Protein AF-A0A2T0SPQ1-F1 (afdb_monomer)

Radius of gyration: 14.1 Å; Cα contacts (8 Å, 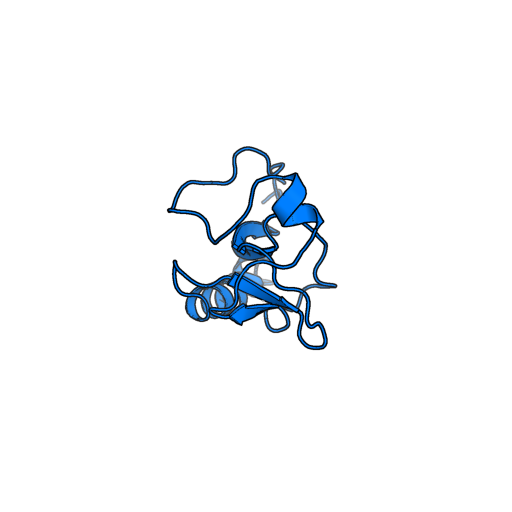|Δi|>4): 163; chains: 1; bounding box: 37×28×42 Å

Organism: NCBI:txid84725

Foldseek 3Di:
DDDDDPCVVCVVQQVVQVVQDDQFWWKDFAVDPATAAWDWADDPNGTHIDHPLPDDNDDPHSPRIHTDNDWGPDPSCVVVVNGHYDPDDHDPPHDDDPPDD

Mean predicted aligned error: 6.49 Å

Solvent-accessible surface area (backbone atoms only — not comparable to full-atom values): 6226 Å² total; per-residue (Å²): 135,84,80,76,52,72,48,66,71,43,48,59,61,31,50,57,40,40,72,66,48,57,76,75,27,16,29,27,44,74,98,52,90,53,22,25,11,26,32,70,38,86,48,84,88,43,59,32,71,39,47,59,62,69,60,84,91,81,76,92,64,62,80,45,61,39,65,35,84,64,72,51,62,32,66,62,19,53,76,70,71,32,70,46,33,55,76,91,71,85,67,91,80,72,82,83,76,85,76,81,130

Secondary structure (DSSP, 8-state):
-PPPPHHHHHHHHHHHHHHH--TT-EEEETT---EE-EEEEEETTEEEEEETT----SSS-TTSEEEE-SPP--HHHHHTT--SPPPS---TTPPP-----

Structure (mmCIF, N/CA/C/O backbone):
data_AF-A0A2T0SPQ1-F1
#
_entry.id   AF-A0A2T0SPQ1-F1
#
loop_
_atom_site.group_PDB
_atom_site.id
_atom_site.type_symbol
_atom_site.label_atom_id
_atom_site.label_alt_id
_atom_site.label_comp_id
_atom_site.label_asym_id
_atom_site.label_entity_id
_atom_site.label_seq_id
_atom_site.pdbx_PDB_ins_code
_atom_site.Cartn_x
_atom_site.Cartn_y
_atom_site.Cartn_z
_atom_site.occupancy
_atom_site.B_iso_or_equiv
_atom_site.auth_seq_id
_atom_site.auth_comp_id
_atom_site.auth_asym_id
_atom_site.auth_atom_id
_atom_site.pdbx_PDB_model_num
ATOM 1 N N . MET A 1 1 ? 27.905 -10.850 -23.328 1.00 48.19 1 MET A N 1
ATOM 2 C CA . MET A 1 1 ? 26.573 -10.664 -22.715 1.00 48.19 1 MET A CA 1
ATOM 3 C C . MET A 1 1 ? 26.774 -9.779 -21.503 1.00 48.19 1 MET A C 1
ATOM 5 O O . MET A 1 1 ? 27.581 -10.141 -20.659 1.00 48.19 1 MET A O 1
ATOM 9 N N . THR A 1 2 ? 26.149 -8.606 -21.462 1.00 67.56 2 THR A N 1
ATOM 10 C CA . THR A 1 2 ? 26.266 -7.686 -20.321 1.00 67.56 2 THR A CA 1
ATOM 11 C C . THR A 1 2 ? 25.270 -8.122 -19.255 1.00 67.56 2 THR A C 1
ATOM 13 O O . THR A 1 2 ? 24.079 -8.227 -19.547 1.00 67.56 2 THR A O 1
ATOM 16 N N . THR A 1 3 ? 25.743 -8.421 -18.047 1.00 69.75 3 THR A N 1
ATOM 17 C CA . THR A 1 3 ? 24.863 -8.692 -16.905 1.00 69.75 3 THR A CA 1
ATOM 18 C C . THR A 1 3 ? 24.089 -7.411 -16.581 1.00 69.75 3 THR A C 1
ATOM 20 O O . THR A 1 3 ? 24.728 -6.365 -16.443 1.00 69.75 3 THR A O 1
ATOM 23 N N . PRO A 1 4 ? 22.747 -7.445 -16.489 1.00 76.50 4 PRO A N 1
ATOM 24 C CA . PRO A 1 4 ? 21.979 -6.268 -16.099 1.00 76.50 4 PRO A CA 1
ATOM 25 C C . PRO A 1 4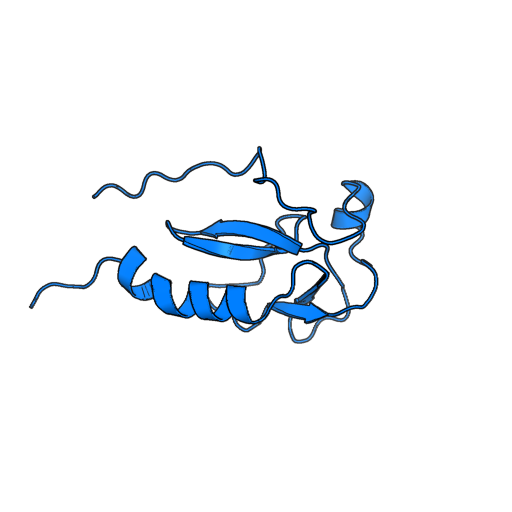 ? 22.405 -5.810 -14.705 1.00 76.50 4 PRO A C 1
ATOM 27 O O . PRO A 1 4 ? 22.707 -6.639 -13.840 1.00 76.50 4 PRO A O 1
ATOM 30 N N . SER A 1 5 ? 22.427 -4.495 -14.479 1.00 85.88 5 SER A N 1
ATOM 31 C CA . SER A 1 5 ? 22.704 -3.980 -13.141 1.00 85.88 5 SER A CA 1
ATOM 32 C C . SER A 1 5 ? 21.608 -4.442 -12.174 1.00 85.88 5 SER A C 1
ATOM 34 O O . SER A 1 5 ? 20.461 -4.680 -12.567 1.00 85.88 5 SER A O 1
ATOM 36 N N . LEU A 1 6 ? 21.938 -4.553 -10.885 1.00 83.19 6 LEU A N 1
ATOM 37 C CA . LEU A 1 6 ? 20.955 -4.909 -9.857 1.00 83.19 6 LEU A CA 1
ATOM 38 C C . LEU A 1 6 ? 19.748 -3.957 -9.878 1.00 83.19 6 LEU A C 1
ATOM 40 O O . LEU A 1 6 ? 18.605 -4.391 -9.760 1.00 83.19 6 LEU A O 1
ATOM 44 N N . ARG A 1 7 ? 19.999 -2.662 -10.091 1.00 83.94 7 ARG A N 1
ATOM 45 C CA . ARG A 1 7 ? 18.953 -1.644 -10.199 1.00 83.94 7 ARG A CA 1
ATOM 46 C C . ARG A 1 7 ? 17.996 -1.936 -11.356 1.00 83.94 7 ARG A C 1
ATOM 48 O O . ARG A 1 7 ? 16.784 -1.843 -11.167 1.00 83.94 7 ARG A O 1
ATOM 55 N N . ASP A 1 8 ? 18.519 -2.325 -12.518 1.00 86.44 8 ASP A N 1
ATOM 56 C CA . ASP A 1 8 ? 17.700 -2.647 -13.694 1.00 86.44 8 ASP A CA 1
ATOM 57 C C . ASP A 1 8 ? 16.827 -3.880 -13.446 1.00 86.44 8 ASP A C 1
ATOM 59 O O . ASP A 1 8 ? 15.643 -3.885 -13.788 1.00 86.44 8 ASP A O 1
ATOM 63 N N . ALA A 1 9 ? 17.377 -4.898 -12.776 1.00 87.44 9 ALA A N 1
ATOM 64 C CA . ALA A 1 9 ? 16.634 -6.102 -12.410 1.00 87.44 9 ALA A CA 1
ATOM 65 C C . ALA A 1 9 ? 15.476 -5.814 -11.431 1.00 87.44 9 ALA A C 1
ATOM 67 O O . ALA A 1 9 ? 14.446 -6.490 -11.465 1.00 87.44 9 ALA A O 1
ATOM 68 N N . LEU A 1 10 ? 15.616 -4.793 -10.578 1.00 87.38 10 LEU A N 1
ATOM 69 C CA . LEU A 1 10 ? 14.627 -4.421 -9.561 1.00 87.38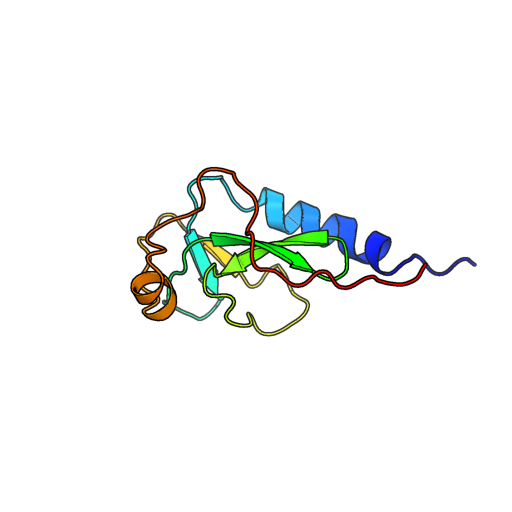 10 LEU A CA 1
ATOM 70 C C . LEU A 1 10 ? 13.619 -3.360 -10.019 1.00 87.38 10 LEU A C 1
ATOM 72 O O . LEU A 1 10 ? 12.569 -3.204 -9.389 1.00 87.38 10 LEU A O 1
ATOM 76 N N . ALA A 1 11 ? 13.900 -2.648 -11.112 1.00 89.50 11 ALA A N 1
ATOM 77 C CA . ALA A 1 11 ? 13.103 -1.508 -11.558 1.00 89.50 11 ALA A CA 1
ATOM 78 C C . ALA A 1 11 ? 11.624 -1.863 -11.783 1.00 89.50 11 ALA A C 1
ATOM 80 O O . ALA A 1 11 ? 10.738 -1.181 -11.259 1.00 89.50 11 ALA A O 1
ATOM 81 N N . LYS A 1 12 ? 11.349 -2.950 -12.518 1.00 91.44 12 LYS A N 1
ATOM 82 C CA . LYS A 1 12 ? 9.974 -3.386 -12.804 1.00 91.44 12 LYS A CA 1
ATOM 83 C C . LYS A 1 12 ? 9.242 -3.907 -11.556 1.00 91.44 12 LYS A C 1
ATOM 85 O O . LYS A 1 12 ? 8.158 -3.393 -11.287 1.00 91.44 12 LYS A O 1
ATOM 90 N N . PRO A 1 13 ? 9.791 -4.844 -10.760 1.00 89.75 13 PRO A N 1
ATOM 91 C CA . PRO A 1 13 ? 9.148 -5.277 -9.517 1.00 89.75 13 PRO A CA 1
ATOM 92 C C . PRO A 1 13 ? 8.828 -4.123 -8.561 1.00 89.75 13 PRO A C 1
ATOM 94 O O . PRO A 1 13 ? 7.753 -4.106 -7.961 1.00 89.75 13 PRO A O 1
ATOM 97 N N . ALA A 1 14 ? 9.724 -3.138 -8.448 1.00 90.19 14 ALA A N 1
ATOM 98 C CA . ALA A 1 14 ? 9.506 -1.969 -7.607 1.00 90.19 14 ALA A CA 1
ATOM 99 C C . ALA A 1 14 ? 8.399 -1.052 -8.154 1.00 90.19 14 ALA A C 1
ATOM 101 O O . ALA A 1 14 ? 7.565 -0.568 -7.390 1.00 90.19 14 ALA A O 1
ATOM 102 N N . ALA A 1 15 ? 8.342 -0.843 -9.474 1.00 92.19 15 ALA A N 1
ATOM 103 C CA . ALA A 1 15 ? 7.250 -0.107 -10.110 1.00 92.19 15 ALA A CA 1
ATOM 104 C C . ALA A 1 15 ? 5.898 -0.814 -9.928 1.00 92.19 15 ALA A C 1
ATOM 106 O O . ALA A 1 15 ? 4.922 -0.173 -9.539 1.00 92.19 15 ALA A O 1
ATOM 107 N N . ASP A 1 16 ? 5.856 -2.135 -10.124 1.00 92.88 16 ASP A N 1
ATOM 108 C CA . ASP A 1 16 ? 4.650 -2.941 -9.927 1.00 92.88 16 ASP A CA 1
ATOM 109 C C . ASP A 1 16 ? 4.199 -2.908 -8.452 1.00 92.88 16 ASP A C 1
ATOM 111 O O . ASP A 1 16 ? 3.004 -2.874 -8.172 1.00 92.88 16 ASP A O 1
ATOM 115 N N . ALA A 1 17 ? 5.133 -2.869 -7.494 1.00 91.69 17 ALA A N 1
ATOM 116 C CA . ALA A 1 17 ? 4.818 -2.699 -6.076 1.00 91.69 17 ALA A CA 1
ATOM 117 C C . ALA A 1 17 ? 4.200 -1.326 -5.778 1.00 91.69 17 ALA A C 1
ATOM 119 O O . ALA A 1 17 ? 3.169 -1.261 -5.112 1.00 91.69 17 ALA A O 1
ATOM 120 N N . ARG A 1 18 ? 4.774 -0.238 -6.310 1.00 92.50 18 ARG A N 1
ATOM 121 C CA . ARG A 1 18 ? 4.215 1.120 -6.165 1.00 92.50 18 ARG A CA 1
ATOM 122 C C . ARG A 1 18 ? 2.813 1.222 -6.754 1.00 92.50 18 ARG A C 1
ATOM 124 O O . ARG A 1 18 ? 1.928 1.756 -6.104 1.00 92.50 18 ARG A O 1
ATOM 131 N N . ALA A 1 19 ? 2.603 0.674 -7.950 1.00 94.06 19 ALA A N 1
ATOM 132 C CA . ALA A 1 19 ? 1.323 0.751 -8.652 1.00 94.06 19 ALA A CA 1
ATOM 133 C C . ALA A 1 19 ? 0.170 0.042 -7.914 1.00 94.06 19 ALA A C 1
ATOM 135 O O . ALA A 1 19 ? -0.992 0.356 -8.156 1.00 94.06 19 ALA A O 1
ATOM 136 N N . ARG A 1 20 ? 0.471 -0.903 -7.011 1.00 93.56 20 ARG A N 1
ATOM 137 C CA . ARG A 1 20 ? -0.539 -1.583 -6.179 1.00 93.56 20 ARG A CA 1
ATOM 138 C C . ARG A 1 20 ? -1.072 -0.709 -5.046 1.00 93.56 20 ARG A C 1
ATOM 140 O O . ARG A 1 20 ? -2.160 -0.988 -4.556 1.00 93.56 20 ARG A O 1
ATOM 147 N N . PHE A 1 21 ? -0.318 0.298 -4.611 1.00 93.12 21 PHE A N 1
ATOM 148 C CA . PHE A 1 21 ? -0.694 1.168 -3.501 1.00 93.12 21 PHE A CA 1
ATOM 149 C C . PHE A 1 21 ? -1.230 2.500 -4.022 1.00 93.12 21 PHE A C 1
ATOM 151 O O . PHE A 1 21 ? -0.594 3.185 -4.819 1.00 93.12 21 PHE A O 1
ATOM 158 N N . SER A 1 22 ? -2.386 2.909 -3.513 1.00 89.56 22 SER A N 1
ATOM 159 C CA . SER A 1 22 ? -2.849 4.292 -3.600 1.00 89.56 22 SER A CA 1
ATOM 160 C C . SER A 1 22 ? -2.290 5.123 -2.441 1.00 89.56 22 SER A C 1
ATOM 162 O O . SER A 1 22 ? -1.933 4.595 -1.388 1.00 89.56 22 SER A O 1
ATOM 164 N N . HIS A 1 23 ? -2.276 6.450 -2.593 1.00 84.81 23 HIS A N 1
ATOM 165 C CA . HIS A 1 23 ? -1.778 7.381 -1.566 1.00 84.81 23 HIS A CA 1
ATOM 166 C C . HIS A 1 23 ? -2.499 7.287 -0.210 1.00 84.81 23 HIS A C 1
ATOM 168 O O . HIS A 1 23 ? -1.994 7.792 0.788 1.00 84.81 23 HIS A O 1
ATOM 174 N N . THR A 1 24 ? -3.679 6.665 -0.164 1.00 89.88 24 THR A N 1
ATOM 175 C CA . THR A 1 24 ? -4.488 6.516 1.052 1.00 89.88 24 THR A CA 1
ATOM 176 C C . THR A 1 24 ? -4.471 5.096 1.619 1.00 89.88 24 THR A C 1
ATOM 178 O O . THR A 1 24 ? -5.195 4.822 2.572 1.00 89.88 24 THR A O 1
ATOM 181 N N . ASP A 1 25 ? -3.672 4.185 1.057 1.00 95.56 25 ASP A N 1
ATOM 182 C CA . ASP A 1 25 ? -3.558 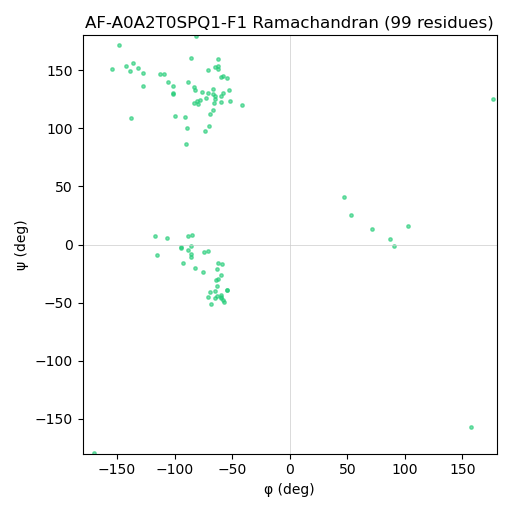2.818 1.568 1.00 95.56 25 ASP A CA 1
ATOM 183 C C . ASP A 1 25 ? -2.588 2.713 2.745 1.00 95.56 25 ASP A C 1
ATOM 185 O O . ASP A 1 25 ? -1.449 3.172 2.695 1.00 95.56 25 ASP A O 1
ATOM 189 N N . ASN A 1 26 ? -3.033 2.016 3.786 1.00 96.62 26 ASN A N 1
ATOM 190 C CA . ASN A 1 26 ? -2.160 1.346 4.739 1.00 96.62 26 ASN A CA 1
ATOM 191 C C . ASN A 1 26 ? -1.718 -0.008 4.161 1.00 96.62 26 ASN A C 1
ATOM 193 O O . ASN A 1 26 ? -2.109 -0.384 3.055 1.00 96.62 26 ASN A O 1
ATOM 197 N N . GLY A 1 27 ? -0.902 -0.766 4.893 1.00 95.25 27 GLY A N 1
ATOM 198 C CA . GLY A 1 27 ? -0.418 -2.051 4.401 1.00 95.25 27 GLY A CA 1
ATOM 199 C C . GLY A 1 27 ? -0.319 -3.120 5.471 1.00 95.25 27 GLY A C 1
ATOM 200 O O . GLY A 1 27 ? -0.137 -2.829 6.649 1.00 95.25 27 GLY A O 1
ATOM 201 N N . TYR A 1 28 ? -0.429 -4.375 5.063 1.00 95.31 28 TYR A N 1
ATOM 202 C CA . TYR A 1 28 ? -0.244 -5.537 5.928 1.00 95.31 28 TYR A CA 1
ATOM 203 C C . TYR A 1 28 ? 0.606 -6.585 5.214 1.00 95.31 28 TYR A C 1
ATOM 205 O O . TYR A 1 28 ? 0.684 -6.614 3.986 1.00 95.31 28 TYR A O 1
ATO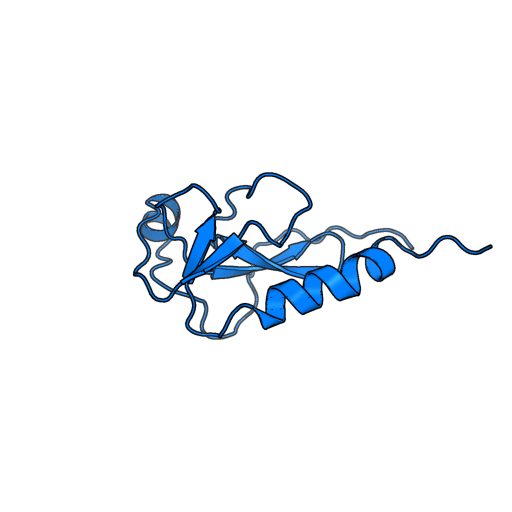M 213 N N . LEU A 1 29 ? 1.262 -7.453 5.980 1.00 92.88 29 LEU A N 1
ATOM 214 C CA . LEU A 1 29 ? 1.984 -8.588 5.408 1.00 92.88 29 LEU A CA 1
ATOM 215 C C . LEU A 1 29 ? 1.019 -9.739 5.161 1.00 92.88 29 LEU A C 1
ATOM 217 O O . LEU A 1 29 ? 0.206 -10.059 6.025 1.00 92.88 29 LEU A O 1
ATOM 221 N N . ARG A 1 30 ? 1.112 -10.386 3.999 1.00 91.69 30 ARG A N 1
ATOM 222 C CA . ARG A 1 30 ? 0.333 -11.585 3.679 1.00 91.69 30 ARG A CA 1
ATOM 223 C C . ARG A 1 30 ? 0.504 -12.618 4.799 1.00 91.69 30 ARG A C 1
ATOM 225 O O . ARG A 1 30 ? 1.621 -13.003 5.122 1.00 91.69 30 ARG A O 1
ATOM 232 N N . GLY A 1 31 ? -0.611 -13.053 5.386 1.00 90.88 31 GLY A N 1
ATOM 233 C CA . GLY A 1 31 ? -0.626 -13.957 6.544 1.00 90.88 31 GLY A CA 1
ATOM 234 C C . GLY A 1 31 ? -0.618 -13.263 7.915 1.00 90.88 31 GLY A C 1
ATOM 235 O O . GLY A 1 31 ? -0.702 -13.945 8.929 1.00 90.88 31 GLY A O 1
ATOM 236 N N . SER A 1 32 ? -0.567 -11.929 7.966 1.00 92.50 32 SER A N 1
ATOM 237 C CA . SER A 1 32 ? -0.678 -11.120 9.184 1.00 92.50 32 SER A CA 1
ATOM 238 C C . SER A 1 32 ? -1.972 -10.306 9.195 1.00 92.50 32 SER A C 1
ATOM 240 O O . SER A 1 32 ? -2.429 -9.826 8.160 1.00 92.50 32 SER A O 1
ATOM 242 N N . THR A 1 33 ? -2.542 -10.103 10.382 1.00 95.56 33 THR A N 1
ATOM 243 C CA . THR A 1 33 ? -3.668 -9.182 10.622 1.00 95.56 33 THR A CA 1
ATOM 244 C C . THR A 1 33 ? -3.208 -7.794 11.083 1.00 95.56 33 THR A C 1
ATOM 246 O O . THR A 1 33 ? -4.028 -6.897 11.282 1.00 95.56 33 THR A O 1
ATOM 249 N N . VAL A 1 34 ? -1.898 -7.597 11.265 1.00 96.75 34 VAL A N 1
ATOM 250 C CA . VAL A 1 34 ? -1.319 -6.329 11.720 1.00 96.75 34 VAL A CA 1
ATOM 251 C C . VAL A 1 34 ? -1.215 -5.357 10.548 1.00 96.75 34 VAL A C 1
ATOM 253 O O . VAL A 1 34 ? -0.562 -5.640 9.544 1.00 96.75 34 VAL A O 1
ATOM 256 N N . VAL A 1 35 ? -1.832 -4.188 10.707 1.00 97.50 35 VAL A N 1
ATOM 257 C CA . VAL A 1 35 ? -1.863 -3.119 9.708 1.00 97.50 35 VAL A CA 1
ATOM 258 C C . VAL A 1 35 ? -0.859 -2.039 10.088 1.00 97.50 35 VAL A C 1
ATOM 260 O O . VAL A 1 35 ? -0.849 -1.534 11.212 1.00 97.50 35 VAL A O 1
ATOM 263 N N . HIS A 1 36 ? -0.026 -1.666 9.132 1.00 96.94 36 HIS A N 1
ATOM 264 C CA . HIS A 1 36 ? 1.024 -0.670 9.241 1.00 96.94 36 HIS A CA 1
ATOM 265 C C . HIS A 1 36 ? 0.658 0.579 8.444 1.00 96.94 36 HIS A C 1
ATOM 267 O O . HIS A 1 36 ? 0.080 0.493 7.360 1.00 96.94 36 HIS A O 1
ATOM 273 N N . ALA A 1 37 ? 1.081 1.739 8.944 1.00 96.56 37 ALA A N 1
ATOM 274 C CA . ALA A 1 37 ? 1.223 2.917 8.098 1.00 96.56 37 ALA A CA 1
ATOM 275 C C . ALA A 1 37 ? 2.196 2.604 6.949 1.00 96.56 37 ALA A C 1
ATOM 277 O O . ALA A 1 37 ? 3.171 1.882 7.163 1.00 96.56 37 ALA A O 1
ATOM 278 N N . VAL A 1 38 ? 1.963 3.154 5.758 1.00 94.56 38 VAL A N 1
ATOM 279 C CA . VAL A 1 38 ? 2.833 2.945 4.586 1.00 94.56 38 VAL A CA 1
ATOM 280 C C . VAL A 1 38 ? 3.741 4.149 4.375 1.00 94.56 38 VAL A C 1
ATOM 282 O O . VAL A 1 38 ? 3.295 5.297 4.464 1.00 94.56 38 VAL A O 1
ATOM 285 N N . ARG A 1 39 ? 5.016 3.890 4.087 1.00 92.44 39 ARG A N 1
ATOM 286 C CA . ARG A 1 39 ? 6.002 4.886 3.647 1.00 92.44 39 ARG A CA 1
ATOM 287 C C . ARG A 1 39 ? 6.740 4.371 2.419 1.00 92.44 39 ARG A C 1
ATOM 289 O O . ARG A 1 39 ? 6.869 3.159 2.244 1.00 92.44 39 ARG A O 1
ATOM 296 N N . MET A 1 40 ? 7.207 5.290 1.578 1.00 90.81 40 MET A N 1
ATOM 297 C CA . MET A 1 40 ? 8.154 4.949 0.520 1.00 90.81 40 MET A CA 1
ATOM 298 C C . MET A 1 40 ? 9.532 4.771 1.145 1.00 90.81 40 MET A C 1
ATOM 300 O O . MET A 1 40 ? 9.959 5.610 1.932 1.00 90.81 40 MET A O 1
ATOM 304 N N . GLN A 1 41 ? 10.197 3.671 0.815 1.00 87.38 41 GLN A N 1
ATOM 305 C CA . GLN A 1 41 ? 11.491 3.307 1.378 1.00 87.38 41 GLN A CA 1
ATOM 306 C C . GLN A 1 41 ? 12.481 3.027 0.262 1.00 87.38 41 GLN A C 1
ATOM 308 O O . GLN A 1 41 ? 12.144 2.339 -0.703 1.00 87.38 41 GLN A O 1
ATOM 313 N N . GLY A 1 42 ? 13.696 3.538 0.426 1.00 85.62 42 GLY A N 1
ATOM 314 C CA . GLY A 1 42 ? 14.802 3.263 -0.469 1.00 85.62 42 GLY A CA 1
ATOM 315 C C . GLY A 1 42 ? 15.296 1.837 -0.258 1.00 85.62 42 GLY A C 1
ATOM 316 O O . GLY A 1 42 ? 15.637 1.428 0.851 1.00 85.62 42 GLY A O 1
ATOM 317 N N . TRP A 1 43 ? 15.355 1.068 -1.337 1.00 81.69 43 TRP A N 1
ATOM 318 C CA . TRP A 1 43 ? 15.797 -0.315 -1.320 1.00 81.69 43 TRP A CA 1
ATOM 319 C C . TRP A 1 43 ? 16.697 -0.591 -2.518 1.00 81.69 43 TRP A C 1
ATOM 321 O O . TRP A 1 43 ? 16.244 -0.615 -3.656 1.00 81.69 43 TRP A O 1
ATOM 331 N N . LEU A 1 44 ? 17.998 -0.765 -2.272 1.00 83.88 44 LEU A N 1
ATOM 332 C CA . LEU A 1 44 ? 18.992 -1.112 -3.300 1.00 83.88 44 LEU A CA 1
ATOM 333 C C . LEU A 1 44 ? 18.891 -0.255 -4.583 1.00 83.88 44 LEU A C 1
ATOM 335 O O . LEU A 1 44 ? 19.012 -0.750 -5.703 1.00 83.88 44 LEU A O 1
ATOM 339 N N . GLY A 1 45 ? 18.661 1.050 -4.412 1.00 84.31 45 GLY A N 1
ATOM 340 C CA . GLY A 1 45 ? 18.580 2.020 -5.508 1.00 84.31 45 GLY A CA 1
ATOM 341 C C . GLY A 1 45 ? 17.197 2.192 -6.148 1.00 84.31 45 GLY A C 1
ATOM 342 O O . GLY A 1 45 ? 17.087 2.942 -7.120 1.00 84.31 45 GLY A O 1
ATOM 343 N N . VAL A 1 46 ? 16.151 1.545 -5.626 1.00 87.19 46 VAL A N 1
ATOM 344 C CA . VAL A 1 46 ? 14.750 1.744 -6.033 1.00 87.19 46 VAL A CA 1
ATOM 345 C C . VAL A 1 46 ? 13.862 2.034 -4.825 1.00 87.19 46 VAL A C 1
ATOM 347 O O . VAL A 1 46 ? 14.086 1.487 -3.755 1.00 87.19 46 VAL A O 1
ATOM 350 N N . ASP A 1 47 ? 12.817 2.844 -4.989 1.00 88.94 47 ASP A N 1
ATOM 351 C CA . ASP A 1 47 ? 11.862 3.081 -3.898 1.00 88.94 47 ASP A CA 1
ATOM 352 C C . ASP A 1 47 ? 10.738 2.046 -3.912 1.00 88.94 47 ASP A C 1
ATOM 354 O O . ASP A 1 47 ? 10.219 1.724 -4.981 1.00 88.94 47 ASP A O 1
ATOM 358 N N . VAL A 1 48 ? 10.296 1.552 -2.762 1.00 90.19 48 VAL A N 1
ATOM 359 C CA . VAL A 1 48 ? 9.146 0.638 -2.652 1.00 90.19 48 VAL A CA 1
ATOM 360 C C . VAL A 1 48 ? 8.261 0.999 -1.460 1.00 90.19 48 VAL A C 1
ATOM 362 O O . VAL A 1 48 ? 8.765 1.530 -0.469 1.00 90.19 48 VAL A O 1
ATOM 365 N N . PRO A 1 49 ? 6.941 0.748 -1.530 1.00 92.12 49 PRO A N 1
ATOM 366 C CA . PRO A 1 49 ? 6.082 0.901 -0.365 1.00 92.12 49 PRO A CA 1
ATOM 367 C C . PRO A 1 49 ? 6.447 -0.148 0.692 1.00 92.12 49 PRO A C 1
ATOM 369 O O . PRO A 1 49 ? 6.585 -1.332 0.386 1.00 92.12 49 PRO A O 1
ATOM 372 N N . GLY A 1 50 ? 6.570 0.283 1.944 1.00 92.25 50 GLY A N 1
ATOM 373 C CA . GLY A 1 50 ? 6.870 -0.589 3.075 1.00 92.25 50 GLY A CA 1
ATOM 374 C C . GLY A 1 50 ? 6.232 -0.107 4.381 1.00 92.25 50 GLY A C 1
ATOM 375 O O . GLY A 1 50 ? 5.678 0.999 4.435 1.00 92.25 50 GLY A O 1
ATOM 376 N N . PRO A 1 51 ? 6.294 -0.918 5.454 1.00 93.38 51 PRO A N 1
ATOM 377 C CA . PRO A 1 51 ? 5.832 -0.514 6.774 1.00 93.38 51 PRO A CA 1
ATOM 378 C C . PRO A 1 51 ? 6.594 0.717 7.262 1.00 93.38 51 PRO A C 1
ATOM 380 O O . PRO A 1 51 ? 7.809 0.665 7.421 1.00 93.38 51 PRO A O 1
ATOM 383 N N . GLY A 1 52 ? 5.894 1.799 7.588 1.00 92.50 52 GLY A N 1
ATOM 384 C CA . GLY A 1 52 ? 6.499 3.048 8.058 1.00 92.50 52 GLY A CA 1
ATOM 385 C C . GLY A 1 52 ? 7.265 2.920 9.376 1.00 92.50 52 GLY A C 1
ATOM 386 O O . GLY A 1 52 ? 8.070 3.774 9.698 1.00 92.50 52 GLY A O 1
ATOM 387 N N . CYS A 1 53 ? 7.062 1.842 10.137 1.00 92.62 53 CYS A N 1
ATOM 388 C CA . CYS A 1 53 ? 7.891 1.529 11.305 1.00 92.62 53 CYS A CA 1
ATOM 389 C C . CYS A 1 53 ? 9.183 0.760 10.968 1.00 92.62 53 CYS A C 1
ATOM 391 O O . CYS A 1 53 ? 9.831 0.248 11.880 1.00 92.62 53 CYS A O 1
ATOM 393 N N . HIS A 1 54 ? 9.507 0.609 9.680 1.00 88.75 54 HIS A N 1
ATOM 394 C CA . HIS A 1 54 ? 10.684 -0.084 9.143 1.00 88.75 54 HIS A CA 1
ATOM 395 C C . HIS A 1 54 ? 10.868 -1.522 9.650 1.00 88.75 54 HIS A C 1
ATOM 397 O O . HIS A 1 54 ? 11.981 -2.047 9.681 1.00 88.75 54 HIS A O 1
ATOM 403 N N . VAL A 1 55 ? 9.780 -2.191 10.055 1.00 86.19 55 VAL A N 1
ATOM 404 C CA . VAL A 1 55 ? 9.856 -3.623 10.352 1.00 86.19 55 VAL A CA 1
ATOM 405 C C . VAL A 1 55 ? 10.141 -4.377 9.057 1.00 86.19 55 VAL A C 1
ATOM 407 O O . VAL A 1 55 ? 9.469 -4.169 8.046 1.00 86.19 55 VAL A O 1
ATOM 410 N N . GLY A 1 56 ? 11.150 -5.247 9.097 1.00 77.44 56 GLY A N 1
ATOM 411 C CA . GLY A 1 56 ? 11.503 -6.086 7.962 1.00 77.44 56 GLY A CA 1
ATOM 412 C C . GLY A 1 56 ? 10.318 -6.953 7.545 1.00 77.44 56 GLY A C 1
ATOM 413 O O . GLY A 1 56 ? 9.693 -7.608 8.378 1.00 77.44 56 GLY A O 1
ATOM 414 N N . THR A 1 57 ? 10.013 -6.953 6.253 1.00 73.19 57 THR A N 1
ATOM 415 C CA . THR A 1 57 ? 8.880 -7.687 5.677 1.00 73.19 57 THR A CA 1
ATOM 416 C C . THR A 1 57 ? 9.218 -9.137 5.332 1.00 73.19 57 THR A C 1
ATOM 418 O O . THR A 1 57 ? 8.312 -9.912 5.062 1.00 73.19 57 THR A O 1
ATOM 421 N N . GLY A 1 58 ? 10.492 -9.538 5.425 1.00 63.19 58 GLY A N 1
ATOM 422 C CA . GLY A 1 58 ? 10.919 -10.934 5.287 1.00 63.19 58 GLY A CA 1
ATOM 423 C C . GLY A 1 58 ? 11.565 -11.320 3.951 1.00 63.19 58 GLY A C 1
ATOM 424 O O . GLY A 1 58 ? 11.706 -12.512 3.700 1.00 63.19 58 GLY A O 1
ATOM 425 N N . GLY A 1 59 ? 12.003 -10.376 3.104 1.00 68.38 59 GLY A N 1
ATOM 426 C CA . GLY A 1 59 ? 12.844 -10.706 1.941 1.00 68.38 59 GLY A CA 1
ATOM 427 C C . GLY A 1 59 ? 12.832 -9.686 0.799 1.00 68.38 59 GLY A C 1
ATOM 428 O O . GLY A 1 59 ? 12.521 -8.516 1.000 1.00 68.38 59 GLY A O 1
ATOM 429 N N . TRP A 1 60 ? 13.178 -10.171 -0.400 1.00 67.62 60 TRP A N 1
ATOM 430 C CA . TRP A 1 60 ? 13.219 -9.440 -1.683 1.00 67.62 60 TRP A CA 1
ATOM 431 C C . TRP A 1 60 ? 11.853 -9.404 -2.396 1.00 67.62 60 TRP A C 1
ATOM 433 O O . TRP A 1 60 ? 11.728 -8.847 -3.484 1.00 67.62 60 TRP A O 1
ATOM 443 N N . ASP A 1 61 ? 10.831 -10.038 -1.816 1.00 81.69 61 ASP A N 1
ATOM 444 C CA . ASP A 1 61 ? 9.510 -10.173 -2.420 1.00 81.69 61 ASP A CA 1
ATOM 445 C C . ASP A 1 61 ? 8.608 -8.995 -2.040 1.00 81.69 61 ASP A C 1
ATOM 447 O O . ASP A 1 61 ? 8.001 -8.961 -0.972 1.00 81.69 61 ASP A O 1
ATOM 451 N N . PHE A 1 62 ? 8.476 -8.028 -2.947 1.00 83.19 62 PHE A N 1
ATOM 452 C CA . PHE A 1 62 ? 7.580 -6.886 -2.755 1.00 83.19 62 PHE A CA 1
ATOM 453 C C . PHE A 1 62 ? 6.087 -7.250 -2.841 1.00 83.19 62 PHE A C 1
ATOM 455 O O . PHE A 1 62 ? 5.236 -6.388 -2.634 1.00 83.19 62 PHE A O 1
ATOM 462 N N . SER A 1 63 ? 5.736 -8.494 -3.184 1.00 85.69 63 SER A N 1
ATOM 463 C CA . SER A 1 63 ? 4.343 -8.929 -3.346 1.00 85.69 63 SER A CA 1
ATOM 464 C C . SER A 1 63 ? 3.673 -9.378 -2.045 1.00 85.69 63 SER A C 1
ATOM 466 O O . SER A 1 63 ? 2.453 -9.556 -2.016 1.00 85.69 63 SER A O 1
ATOM 468 N N . ILE A 1 64 ? 4.439 -9.546 -0.962 1.00 90.44 64 ILE A N 1
ATOM 469 C CA . ILE A 1 64 ? 3.893 -9.944 0.342 1.00 90.44 64 ILE A CA 1
ATOM 470 C C . ILE A 1 64 ? 3.325 -8.767 1.133 1.00 90.44 64 ILE A C 1
ATOM 472 O O . ILE A 1 64 ? 2.532 -8.995 2.043 1.00 90.44 64 ILE A O 1
ATOM 476 N N . PHE A 1 65 ? 3.713 -7.528 0.818 1.00 92.69 65 PHE A N 1
ATOM 477 C CA . PHE A 1 65 ? 3.156 -6.338 1.454 1.00 92.69 65 PHE A CA 1
ATOM 478 C C . PHE A 1 65 ? 1.955 -5.845 0.648 1.00 92.69 65 PHE A C 1
ATOM 480 O O . PHE A 1 65 ? 2.085 -5.384 -0.484 1.00 92.69 65 PHE A O 1
ATOM 487 N N . MET A 1 66 ? 0.770 -6.006 1.226 1.00 94.12 66 MET A N 1
ATOM 488 C CA . MET A 1 66 ? -0.515 -5.837 0.556 1.00 94.12 66 MET A CA 1
ATOM 489 C C . MET A 1 66 ? -1.182 -4.526 0.992 1.00 94.12 66 MET A C 1
ATOM 491 O O . MET A 1 66 ? -1.145 -4.213 2.186 1.00 94.12 66 MET A O 1
ATOM 495 N N . PRO A 1 67 ? -1.819 -3.775 0.074 1.00 96.00 67 PRO A N 1
ATOM 496 C CA . PRO A 1 67 ? -2.545 -2.552 0.407 1.00 96.00 67 PRO A CA 1
ATOM 497 C C . PRO A 1 67 ? -3.842 -2.853 1.169 1.00 96.00 67 PRO A C 1
ATOM 499 O O . PRO A 1 67 ? -4.479 -3.889 0.972 1.00 96.00 67 PRO A O 1
ATOM 502 N N . THR A 1 68 ? -4.260 -1.930 2.032 1.00 96.50 68 THR A N 1
ATOM 503 C CA . THR A 1 68 ? -5.545 -1.986 2.736 1.00 96.50 68 THR A CA 1
ATOM 504 C C . THR A 1 68 ? -6.036 -0.596 3.140 1.00 96.50 68 THR A C 1
ATOM 506 O O . THR A 1 68 ? -5.244 0.298 3.432 1.00 96.50 68 THR A O 1
ATOM 509 N N . LYS A 1 69 ? -7.360 -0.428 3.230 1.00 96.12 69 LYS A N 1
ATOM 510 C CA . LYS A 1 69 ? -8.008 0.774 3.785 1.00 96.12 69 LYS A CA 1
ATOM 511 C C . LYS A 1 69 ? -8.236 0.703 5.298 1.00 96.12 69 LYS A C 1
ATOM 513 O O . LYS A 1 69 ? -8.693 1.677 5.888 1.00 96.12 69 LYS A O 1
ATOM 518 N N . SER A 1 70 ? -7.937 -0.431 5.933 1.00 97.19 70 SER A N 1
ATOM 519 C CA . SER A 1 70 ? -8.082 -0.595 7.381 1.00 97.19 70 SER A CA 1
ATOM 520 C C . SER A 1 70 ? -7.174 0.361 8.158 1.00 97.19 70 SER A C 1
ATOM 522 O O . SER A 1 70 ? -6.090 0.721 7.697 1.00 97.19 70 SER A O 1
ATOM 524 N N . ALA A 1 71 ? -7.600 0.749 9.362 1.00 97.06 71 ALA A N 1
ATOM 525 C CA . ALA A 1 71 ? -6.810 1.590 10.258 1.00 97.06 71 ALA A CA 1
ATOM 526 C C . ALA A 1 71 ? -5.520 0.889 10.723 1.00 97.06 71 ALA A C 1
ATOM 528 O O . ALA A 1 71 ? -5.463 -0.338 10.811 1.00 97.06 71 ALA A O 1
ATOM 529 N N . VAL A 1 72 ? -4.491 1.677 11.052 1.00 97.94 72 VAL A N 1
ATOM 530 C CA . VAL A 1 72 ? -3.209 1.171 11.564 1.00 97.94 72 VAL A CA 1
ATOM 531 C C . VAL A 1 72 ? -3.401 0.507 12.929 1.00 97.94 72 VAL A C 1
ATOM 533 O O . VAL A 1 72 ? -3.879 1.138 13.869 1.00 97.94 72 VAL A O 1
ATOM 536 N N . THR A 1 73 ? -2.970 -0.750 13.051 1.00 98.12 73 THR A N 1
ATOM 537 C CA . THR A 1 73 ? -3.014 -1.536 14.299 1.00 98.12 73 THR A CA 1
ATOM 538 C C . THR A 1 73 ? -1.625 -1.892 14.833 1.00 98.12 73 THR A C 1
ATOM 540 O O . THR A 1 73 ? -1.490 -2.385 15.953 1.00 98.12 73 THR A O 1
ATOM 543 N N . CYS A 1 74 ? -0.562 -1.636 14.065 1.00 97.69 74 CYS A N 1
ATOM 544 C CA . CYS A 1 74 ? 0.806 -1.890 14.496 1.00 97.69 74 CYS A CA 1
ATOM 545 C C . CYS A 1 74 ? 1.216 -0.965 15.650 1.00 97.69 74 CYS A C 1
ATOM 547 O O . CYS A 1 74 ? 1.414 0.235 15.457 1.00 97.69 74 CYS A O 1
ATOM 549 N N . GLY A 1 75 ? 1.489 -1.546 16.821 1.00 97.06 75 GLY A N 1
ATOM 550 C CA . GLY A 1 75 ? 1.922 -0.788 17.997 1.00 97.06 75 GLY A CA 1
ATOM 551 C C . GLY A 1 75 ? 3.226 0.001 17.812 1.00 97.06 75 GLY A C 1
ATOM 552 O O . GLY A 1 75 ? 3.401 1.024 18.467 1.00 97.06 75 GLY A O 1
ATOM 553 N N . ARG A 1 76 ? 4.136 -0.412 16.912 1.00 96.00 76 ARG A N 1
ATOM 554 C CA . ARG A 1 76 ? 5.331 0.394 16.581 1.00 96.00 76 ARG A CA 1
ATOM 555 C C . ARG A 1 76 ? 4.960 1.634 15.774 1.00 96.00 76 ARG A C 1
ATOM 557 O O . ARG A 1 76 ? 5.413 2.714 16.118 1.00 96.00 76 ARG A O 1
ATOM 564 N N . CYS A 1 77 ? 4.100 1.493 14.763 1.00 96.44 77 CYS A N 1
ATOM 565 C CA . CYS A 1 77 ? 3.594 2.640 14.007 1.00 96.44 77 CYS A CA 1
ATOM 566 C C . CYS A 1 77 ? 2.892 3.635 14.939 1.00 96.44 77 CYS A C 1
ATOM 568 O O . CYS A 1 77 ? 3.225 4.814 14.919 1.00 96.44 77 CYS A O 1
ATOM 570 N N . THR A 1 78 ? 2.005 3.157 15.817 1.00 95.75 78 THR A N 1
ATOM 571 C CA . THR A 1 78 ? 1.300 4.009 16.786 1.00 95.75 78 THR A CA 1
ATOM 572 C C . THR A 1 78 ? 2.260 4.736 17.729 1.00 95.75 78 THR A C 1
ATOM 574 O O . THR A 1 78 ? 2.118 5.939 17.919 1.00 95.75 78 THR A O 1
ATOM 577 N N . LYS A 1 79 ? 3.263 4.043 18.292 1.00 95.31 79 LYS A N 1
ATOM 578 C CA . LYS A 1 79 ? 4.277 4.665 19.169 1.00 95.31 79 LYS A CA 1
ATOM 579 C C . LYS A 1 79 ? 5.110 5.731 18.454 1.00 95.31 79 LYS A C 1
ATOM 581 O O . LYS A 1 79 ? 5.545 6.678 19.096 1.00 95.31 79 LYS A O 1
ATOM 586 N N . SER A 1 80 ? 5.302 5.587 17.147 1.00 90.50 80 SER A N 1
ATOM 587 C CA . SER A 1 80 ? 5.995 6.556 16.293 1.00 90.50 80 SER A CA 1
ATOM 588 C C . SER A 1 80 ? 5.070 7.640 15.716 1.00 90.50 80 SER A C 1
ATOM 590 O O . SER A 1 80 ? 5.498 8.391 14.848 1.00 90.50 80 SER A O 1
ATOM 592 N N . GLY A 1 81 ? 3.799 7.718 16.137 1.00 92.75 81 GLY A N 1
ATOM 593 C CA . GLY A 1 81 ? 2.834 8.704 15.625 1.00 92.75 81 GLY A CA 1
ATOM 594 C C . GLY A 1 81 ? 2.365 8.454 14.184 1.00 92.75 81 GLY A C 1
ATOM 595 O O . GLY A 1 81 ? 1.757 9.318 13.554 1.00 92.75 81 GLY A O 1
ATOM 596 N N . LEU A 1 82 ? 2.633 7.270 13.632 1.00 93.56 82 LEU A N 1
ATOM 597 C CA . LEU A 1 82 ? 2.277 6.892 12.267 1.00 93.56 82 LEU A CA 1
ATOM 598 C C . LEU A 1 82 ? 0.883 6.252 12.253 1.00 93.56 82 LEU A C 1
ATOM 600 O O . LEU A 1 82 ? 0.744 5.032 12.334 1.00 93.56 82 LEU A O 1
ATOM 604 N N . HIS A 1 83 ? -0.158 7.076 12.147 1.00 92.81 83 HIS A N 1
ATOM 605 C CA . HIS A 1 83 ? -1.560 6.624 12.1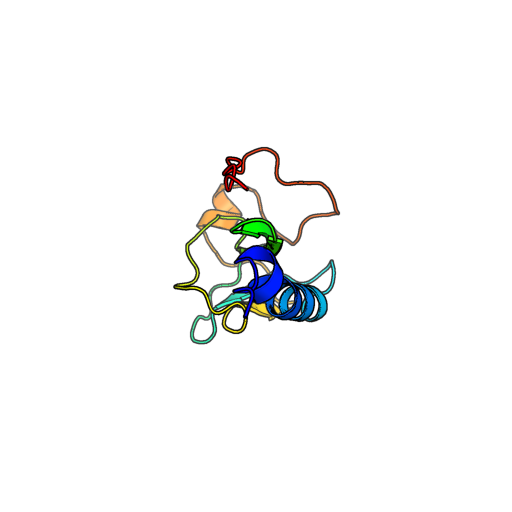73 1.00 92.81 83 HIS A CA 1
ATOM 606 C C . HIS A 1 83 ? -2.173 6.375 10.785 1.00 92.81 83 HIS A C 1
ATOM 608 O O . HIS A 1 83 ? -3.316 5.935 10.681 1.00 92.81 83 HIS A O 1
ATOM 614 N N . GLY A 1 84 ? -1.415 6.631 9.719 1.00 88.81 84 GLY A N 1
ATOM 615 C CA . GLY A 1 84 ? -1.866 6.474 8.341 1.00 88.81 84 GLY A CA 1
ATOM 616 C C . GLY A 1 84 ? -0.724 6.606 7.329 1.00 88.81 84 GLY A C 1
ATOM 617 O O . GLY A 1 84 ? 0.438 6.807 7.719 1.00 88.81 84 GLY A O 1
ATOM 618 N N . PRO A 1 85 ? -1.025 6.497 6.026 1.00 84.44 85 PRO A N 1
ATOM 619 C CA . PRO A 1 85 ? -0.036 6.686 4.970 1.00 84.44 85 PRO A CA 1
ATOM 620 C C . PRO A 1 85 ? 0.531 8.110 4.979 1.00 84.44 85 PRO A C 1
ATOM 622 O O . PRO A 1 85 ? -0.052 9.023 5.565 1.00 84.44 85 PRO A O 1
ATOM 625 N N . ALA A 1 86 ? 1.703 8.300 4.374 1.00 75.12 86 ALA A N 1
ATOM 626 C CA . ALA A 1 86 ? 2.296 9.629 4.283 1.00 75.12 86 ALA A CA 1
ATOM 627 C C . ALA A 1 86 ? 1.493 10.484 3.301 1.00 75.12 86 ALA A C 1
ATOM 629 O O . ALA A 1 86 ? 1.284 10.081 2.157 1.00 75.12 86 ALA A O 1
ATOM 630 N N . ALA A 1 87 ? 1.131 11.698 3.719 1.00 59.25 87 ALA A N 1
ATOM 631 C CA . ALA A 1 87 ? 0.934 12.783 2.768 1.00 59.25 87 ALA A CA 1
ATOM 632 C C . ALA A 1 87 ? 2.311 13.071 2.149 1.00 59.25 87 ALA A C 1
ATOM 634 O O . ALA A 1 87 ? 3.271 13.264 2.890 1.00 59.25 87 ALA A O 1
ATOM 635 N N . GLY A 1 88 ? 2.427 12.972 0.822 1.00 55.12 88 GLY A N 1
ATOM 636 C CA . GLY A 1 88 ? 3.703 12.878 0.106 1.00 55.12 88 GLY A CA 1
ATOM 637 C C . GLY A 1 88 ? 4.805 13.809 0.628 1.00 55.12 88 GLY A C 1
ATOM 638 O O . GLY A 1 88 ? 4.662 15.026 0.619 1.00 55.12 88 GLY A O 1
ATOM 639 N N . GLY A 1 89 ? 5.910 13.208 1.063 1.00 47.81 89 GLY A N 1
ATOM 640 C CA . GLY A 1 89 ? 7.111 13.877 1.554 1.00 47.81 89 GLY A CA 1
ATOM 641 C C . GLY A 1 89 ? 8.099 12.813 2.019 1.00 47.81 89 GLY A C 1
ATOM 642 O O . GLY A 1 89 ? 7.711 11.922 2.772 1.00 47.81 89 GLY A O 1
ATOM 643 N N . GLY A 1 90 ? 9.319 12.845 1.478 1.00 50.69 90 GLY A N 1
ATOM 644 C CA . GLY A 1 90 ? 10.351 11.828 1.688 1.00 50.69 90 GLY A CA 1
ATOM 645 C C . GLY A 1 90 ? 10.656 11.580 3.163 1.00 50.69 9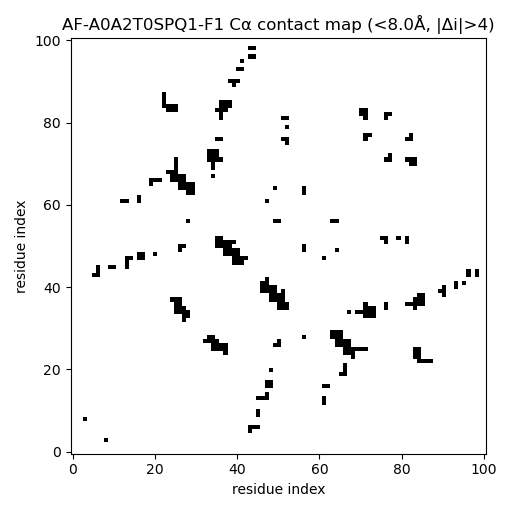0 GLY A C 1
ATOM 646 O O . GLY A 1 90 ? 10.629 12.502 3.973 1.00 50.69 90 GLY A O 1
ATOM 647 N N . ASP A 1 91 ? 10.923 10.316 3.481 1.00 52.97 91 ASP A N 1
ATOM 648 C CA . ASP A 1 91 ? 11.295 9.849 4.813 1.00 52.97 91 ASP A CA 1
ATOM 649 C C . ASP A 1 91 ? 12.709 10.374 5.146 1.00 52.97 91 ASP A C 1
ATOM 651 O O . ASP A 1 91 ? 13.663 9.991 4.461 1.00 52.97 91 ASP A O 1
ATOM 655 N N . PRO A 1 92 ? 12.877 11.289 6.118 1.00 51.72 92 PRO A N 1
ATOM 656 C CA . PRO A 1 92 ? 14.149 11.984 6.326 1.00 51.72 92 PRO A CA 1
ATOM 657 C C . PRO A 1 92 ? 15.248 11.123 6.972 1.00 51.72 92 PRO A C 1
ATOM 659 O O . PRO A 1 92 ? 16.388 11.574 7.034 1.00 51.72 92 PRO A O 1
ATOM 662 N N . ASP A 1 93 ? 14.949 9.893 7.407 1.00 61.44 93 ASP A N 1
ATOM 663 C CA . ASP A 1 93 ? 15.853 9.103 8.259 1.00 61.44 93 ASP A CA 1
ATOM 664 C C . ASP A 1 93 ? 16.357 7.787 7.636 1.00 61.44 93 ASP A C 1
ATOM 666 O O . ASP A 1 93 ? 17.016 6.988 8.309 1.00 61.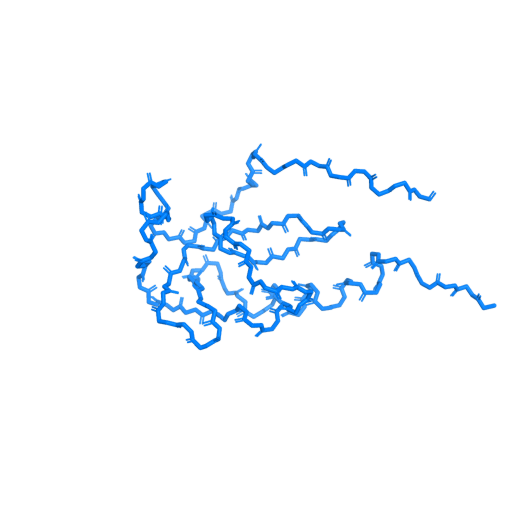44 93 ASP A O 1
ATOM 670 N N . GLN A 1 94 ? 16.088 7.520 6.352 1.00 64.94 94 GLN A N 1
ATOM 671 C CA . GLN 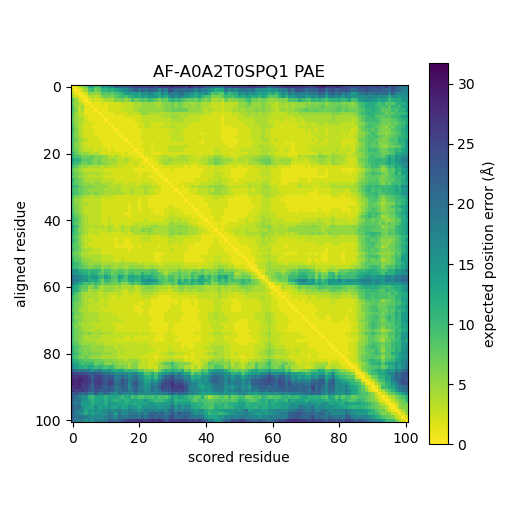A 1 94 ? 16.666 6.336 5.709 1.00 64.94 94 GLN A CA 1
ATOM 672 C C . GLN A 1 94 ? 18.119 6.575 5.286 1.00 64.94 94 GLN A C 1
ATOM 674 O O . GLN A 1 94 ? 18.422 7.446 4.472 1.00 64.94 94 GLN A O 1
ATOM 679 N N . LEU A 1 95 ? 19.021 5.746 5.821 1.00 66.19 95 LEU A N 1
ATOM 680 C CA . LEU A 1 95 ? 20.432 5.743 5.445 1.00 66.19 95 LEU A CA 1
ATOM 681 C C . LEU A 1 95 ? 20.578 5.449 3.951 1.00 66.19 95 LEU A C 1
ATOM 683 O O . LEU A 1 95 ? 20.074 4.446 3.440 1.00 66.19 95 LEU A O 1
ATOM 687 N N . THR A 1 96 ? 21.310 6.309 3.252 1.00 63.94 96 THR A N 1
ATOM 688 C CA . THR A 1 96 ? 21.611 6.112 1.839 1.00 63.94 96 THR A CA 1
ATOM 689 C C . THR A 1 96 ? 22.730 5.085 1.695 1.00 63.94 96 THR A C 1
ATOM 691 O O . THR A 1 96 ? 23.813 5.224 2.263 1.00 63.94 96 THR A O 1
ATOM 694 N N . PHE A 1 97 ? 22.478 4.026 0.925 1.00 60.53 97 PHE A N 1
ATOM 695 C CA . PHE A 1 97 ? 23.517 3.073 0.547 1.00 60.53 97 PHE A CA 1
ATOM 696 C C . PHE A 1 97 ? 23.998 3.401 -0.866 1.00 60.53 97 PHE A C 1
ATOM 698 O O . PHE A 1 97 ? 23.257 3.232 -1.838 1.00 60.53 97 PHE A O 1
ATOM 705 N N . ALA A 1 98 ? 25.230 3.896 -0.987 1.00 63.22 98 ALA A N 1
ATOM 706 C CA . ALA A 1 98 ? 25.856 4.128 -2.280 1.00 63.22 98 ALA A CA 1
ATOM 707 C C . ALA A 1 98 ? 26.253 2.777 -2.889 1.00 63.22 98 ALA A C 1
ATOM 709 O O . ALA A 1 98 ? 27.288 2.203 -2.553 1.00 63.22 98 ALA A O 1
ATOM 710 N N . LEU A 1 99 ? 25.408 2.248 -3.774 1.00 59.16 99 LEU A N 1
ATOM 711 C CA . LEU A 1 99 ? 25.787 1.135 -4.637 1.00 59.16 99 LEU A CA 1
ATOM 712 C C . LEU A 1 99 ? 26.806 1.678 -5.646 1.00 59.16 99 LEU A C 1
ATOM 714 O O . LEU A 1 99 ? 26.432 2.408 -6.562 1.00 59.16 99 LEU A O 1
ATOM 718 N N . GLY A 1 100 ? 28.090 1.393 -5.415 1.00 55.12 100 GLY A N 1
ATOM 719 C CA . GLY A 1 100 ? 29.167 1.726 -6.347 1.00 55.12 100 GLY A CA 1
ATOM 720 C C . GLY A 1 100 ? 28.849 1.193 -7.744 1.00 55.12 100 GLY A C 1
ATOM 721 O O . GLY A 1 100 ? 28.386 0.060 -7.880 1.00 55.12 100 GLY A O 1
ATOM 722 N N . THR A 1 101 ? 29.033 2.058 -8.739 1.00 51.97 101 THR A N 1
ATOM 723 C CA . THR A 1 101 ? 28.807 1.808 -10.171 1.00 51.97 101 THR A CA 1
ATOM 724 C C . THR A 1 101 ? 29.792 0.812 -10.751 1.00 51.97 101 THR A C 1
ATOM 726 O O . THR A 1 101 ? 30.994 0.968 -10.434 1.00 51.97 101 THR A O 1
#

pLDDT: mean 84.23, std 13.96, range [47.81, 98.12]

Sequence (101 aa):
MTTPSLRDALAKPAADARARFSHTDNGYLRGSTVVHAVRMQGWLGVDVPGPGCHVGTGGWDFSIFMPTKSAVTCGRCTKSGLHGPAAGGGDPDQLTFALGT